Protein AF-A0A7Y2REV6-F1 (afdb_monomer)

Radius of gyration: 14.21 Å; Cα contacts (8 Å, |Δi|>4): 142; chains: 1; bounding box: 34×38×34 Å

Solvent-accessible surface area (backbone atoms only — not comparable to full-atom values): 6726 Å² total; per-residue (Å²): 133,85,73,72,78,65,47,83,84,62,91,62,52,87,79,48,55,74,66,59,50,49,52,54,51,48,54,53,48,54,54,34,50,51,38,17,48,52,43,43,70,76,37,77,89,60,52,74,59,49,21,44,16,47,8,46,22,52,46,35,43,38,50,36,27,66,46,41,36,37,64,35,68,61,90,91,44,52,29,38,34,31,25,43,74,82,82,66,46,78,76,49,74,45,46,70,89,50,62,63,71,60,54,50,50,51,37,52,80,66,51,73,45,60,92,35,49,68,127

Structure (mmCIF, N/CA/C/O backbone):
data_AF-A0A7Y2REV6-F1
#
_entry.id   AF-A0A7Y2REV6-F1
#
loop_
_atom_site.group_PDB
_atom_site.id
_atom_site.type_symbol
_atom_site.label_atom_id
_atom_site.label_alt_id
_atom_site.label_comp_id
_atom_site.label_asym_id
_atom_site.label_entity_id
_atom_site.label_seq_id
_atom_site.pdbx_PDB_ins_code
_atom_site.Cartn_x
_atom_site.Cartn_y
_atom_site.Cartn_z
_atom_site.occupancy
_atom_site.B_iso_or_equiv
_atom_site.auth_seq_id
_atom_site.auth_comp_id
_atom_site.auth_asym_id
_atom_site.auth_atom_id
_atom_site.pdbx_PDB_model_num
ATOM 1 N N . MET A 1 1 ? -2.193 -22.236 -7.075 1.00 44.09 1 MET A N 1
ATOM 2 C CA . MET A 1 1 ? -2.855 -21.603 -5.913 1.00 44.09 1 MET A CA 1
ATOM 3 C C . MET A 1 1 ? -3.605 -20.386 -6.443 1.00 44.09 1 MET A C 1
ATOM 5 O O . MET A 1 1 ? -2.954 -19.509 -6.992 1.00 44.09 1 MET A O 1
ATOM 9 N N . LYS A 1 2 ? -4.946 -20.388 -6.443 1.00 40.72 2 LYS A N 1
ATOM 10 C CA . LYS A 1 2 ? -5.729 -19.239 -6.936 1.00 40.72 2 LYS A CA 1
ATOM 11 C C . LYS A 1 2 ? -5.602 -18.105 -5.920 1.00 40.72 2 LYS A C 1
ATOM 13 O O . LYS A 1 2 ? -5.876 -18.321 -4.743 1.00 40.72 2 LYS A O 1
ATOM 18 N N . LEU A 1 3 ? -5.145 -16.939 -6.365 1.00 52.59 3 LEU A N 1
ATOM 19 C CA . LEU A 1 3 ? -5.151 -15.735 -5.543 1.00 52.59 3 LEU A CA 1
ATOM 20 C C . LEU A 1 3 ? -6.604 -15.390 -5.211 1.00 52.59 3 LEU A C 1
ATOM 22 O O . LEU A 1 3 ? -7.445 -15.452 -6.108 1.00 52.59 3 LEU A O 1
ATOM 26 N N . PRO A 1 4 ? -6.935 -15.006 -3.971 1.00 53.62 4 PRO A N 1
ATOM 27 C CA . PRO A 1 4 ? -8.121 -14.198 -3.793 1.00 53.62 4 PRO A CA 1
ATOM 28 C C . PRO A 1 4 ? -7.873 -12.895 -4.563 1.00 53.62 4 PRO A C 1
ATOM 30 O O . PRO A 1 4 ? -6.996 -12.108 -4.207 1.00 53.62 4 PRO A O 1
ATOM 33 N N . ASP A 1 5 ? -8.636 -12.680 -5.634 1.00 67.56 5 ASP A N 1
ATOM 34 C CA . ASP A 1 5 ? -8.643 -11.415 -6.387 1.00 67.56 5 ASP A CA 1
ATOM 35 C C . ASP A 1 5 ? -9.046 -10.228 -5.485 1.00 67.56 5 ASP A C 1
ATOM 37 O O . ASP A 1 5 ? -8.798 -9.070 -5.805 1.00 67.56 5 ASP A O 1
ATOM 41 N N . LYS A 1 6 ? -9.668 -10.562 -4.345 1.00 80.81 6 LYS A N 1
ATOM 42 C CA . LYS A 1 6 ? -10.136 -9.747 -3.223 1.00 80.81 6 LYS A CA 1
ATOM 43 C C . LYS A 1 6 ? -9.095 -9.395 -2.144 1.00 80.81 6 LYS A C 1
ATOM 45 O O . LYS A 1 6 ? -8.682 -10.322 -1.443 1.00 80.81 6 LYS A O 1
ATOM 50 N N . ILE A 1 7 ? -8.764 -8.131 -1.869 1.00 86.06 7 ILE A N 1
ATOM 51 C CA . ILE A 1 7 ? -8.304 -7.731 -0.517 1.00 86.06 7 ILE A CA 1
ATOM 52 C C . ILE A 1 7 ? -9.485 -7.112 0.233 1.00 86.06 7 ILE A C 1
ATOM 54 O O . ILE A 1 7 ? -10.189 -6.271 -0.313 1.00 86.06 7 ILE A O 1
ATOM 58 N N . VAL A 1 8 ? -9.727 -7.542 1.474 1.00 86.31 8 VAL A N 1
ATOM 59 C CA . VAL A 1 8 ? -10.883 -7.100 2.268 1.00 86.31 8 VAL A CA 1
ATOM 60 C C . VAL A 1 8 ? -10.396 -6.512 3.583 1.00 86.31 8 VAL A C 1
ATOM 62 O O . VAL A 1 8 ? -9.698 -7.175 4.344 1.00 86.31 8 VAL A O 1
ATOM 65 N N . PHE A 1 9 ? -10.769 -5.264 3.845 1.00 86.56 9 PHE A N 1
ATOM 66 C CA . PHE A 1 9 ? -10.618 -4.633 5.151 1.00 86.56 9 PHE A CA 1
ATOM 67 C C . PHE A 1 9 ? -11.923 -4.830 5.922 1.00 86.56 9 PHE A C 1
ATOM 69 O O . PHE A 1 9 ? -12.995 -4.520 5.413 1.00 86.56 9 PHE A O 1
ATOM 76 N N . HIS A 1 10 ? -11.835 -5.422 7.111 1.00 83.75 10 HIS A N 1
ATOM 77 C CA . HIS A 1 10 ? -13.001 -5.791 7.907 1.00 83.75 10 HIS A CA 1
ATOM 78 C C . HIS A 1 10 ? -13.593 -4.575 8.631 1.00 83.75 10 HIS A C 1
ATOM 80 O O . HIS A 1 10 ? -12.885 -3.908 9.377 1.00 83.75 10 HIS A O 1
ATOM 86 N N . GLU A 1 11 ? -14.892 -4.316 8.477 1.00 84.88 11 GLU A N 1
ATOM 87 C CA . GLU A 1 11 ? -15.573 -3.183 9.133 1.00 84.88 11 GLU A CA 1
ATOM 88 C C . GLU A 1 11 ? -15.463 -3.224 10.666 1.00 84.88 11 GLU A C 1
ATOM 90 O O . GLU A 1 11 ? -15.340 -2.190 11.316 1.00 84.88 11 GLU A O 1
ATOM 95 N N . ASP A 1 12 ? -15.429 -4.420 11.255 1.00 87.94 12 ASP A N 1
ATOM 96 C CA . ASP A 1 12 ? -15.306 -4.624 12.698 1.00 87.94 12 ASP A CA 1
ATOM 97 C C . ASP A 1 12 ? -13.856 -4.567 13.204 1.00 87.94 12 ASP A C 1
ATOM 99 O O . ASP A 1 12 ? -13.627 -4.725 14.408 1.00 87.94 12 ASP A O 1
ATOM 103 N N . TYR A 1 13 ? -12.870 -4.322 12.330 1.00 90.56 13 TYR A N 1
ATOM 104 C CA . TYR A 1 13 ? -11.448 -4.418 12.661 1.00 90.56 13 TYR A CA 1
ATOM 105 C C . TYR A 1 13 ? -11.080 -3.624 13.910 1.00 90.56 13 TYR A C 1
ATOM 107 O O . TYR A 1 13 ? -10.317 -4.125 14.732 1.00 90.56 13 TYR A O 1
ATOM 115 N N . GLU A 1 14 ? -11.606 -2.411 14.093 1.00 89.62 14 GLU A N 1
ATOM 116 C CA . GLU A 1 14 ? -11.286 -1.581 15.259 1.00 89.62 14 GLU A CA 1
ATOM 117 C C . GLU A 1 14 ? -11.746 -2.203 16.583 1.00 89.62 14 GLU A C 1
ATOM 119 O O . GLU A 1 14 ? -11.060 -2.046 17.597 1.00 89.62 14 GLU A O 1
ATOM 124 N N . SER A 1 15 ? -12.820 -2.992 16.558 1.00 92.00 15 SER A N 1
ATOM 125 C CA . SER A 1 15 ? -13.357 -3.709 17.720 1.00 92.00 15 SER A CA 1
ATOM 126 C C . SER A 1 15 ? -12.612 -5.012 18.040 1.00 92.00 15 SER A C 1
ATOM 128 O O . SER A 1 15 ? -12.728 -5.541 19.146 1.00 92.00 15 SER A O 1
ATOM 130 N N . LEU A 1 16 ? -11.805 -5.524 17.102 1.00 92.25 16 LEU A N 1
ATOM 131 C CA . LEU A 1 16 ? -11.074 -6.775 17.285 1.00 92.25 16 LEU A CA 1
ATOM 132 C C . LEU A 1 16 ? -9.964 -6.655 18.339 1.00 92.25 16 LEU A C 1
ATOM 134 O O . LEU A 1 16 ? -9.311 -5.616 18.509 1.00 92.25 16 LEU A O 1
ATOM 138 N N . ASP A 1 17 ? -9.686 -7.777 19.001 1.00 94.88 17 ASP A N 1
ATOM 139 C CA . ASP A 1 17 ? -8.546 -7.898 19.900 1.00 94.88 17 ASP A CA 1
ATOM 140 C C . ASP A 1 17 ? -7.200 -7.797 19.154 1.00 94.88 17 ASP A C 1
ATOM 142 O O . ASP A 1 17 ? -7.092 -7.913 17.927 1.00 94.88 17 ASP A O 1
ATOM 146 N N . LYS A 1 18 ? -6.127 -7.579 19.921 1.00 92.69 18 LYS A N 1
ATOM 147 C CA . LYS A 1 18 ? -4.775 -7.385 19.382 1.00 92.69 18 LYS A CA 1
ATOM 148 C C . LYS A 1 18 ? -4.273 -8.588 18.571 1.00 92.69 18 LYS A C 1
ATOM 150 O O . LYS A 1 18 ? -3.537 -8.383 17.606 1.00 92.69 18 LYS A O 1
ATOM 155 N N . SER A 1 19 ? -4.647 -9.811 18.948 1.00 94.44 19 SER A N 1
ATOM 156 C CA . SER A 1 19 ? -4.195 -11.040 18.286 1.00 94.44 19 SER A CA 1
ATOM 157 C C . SER A 1 19 ? -4.816 -11.165 16.896 1.00 94.44 19 SER A C 1
ATOM 159 O O . SER A 1 19 ? -4.102 -11.323 15.903 1.00 94.44 19 SER A O 1
ATOM 161 N N . LYS A 1 20 ? -6.134 -10.963 16.794 1.00 93.31 20 LYS A N 1
ATOM 162 C CA . LYS A 1 20 ? -6.858 -10.969 15.514 1.00 93.31 20 LYS A CA 1
ATOM 163 C C . LYS A 1 20 ? -6.372 -9.866 14.577 1.00 93.31 20 LYS A C 1
ATOM 165 O O . LYS A 1 20 ? -6.082 -10.135 13.412 1.00 93.31 20 LYS A O 1
ATOM 170 N N . LYS A 1 21 ? -6.178 -8.646 15.094 1.00 93.44 21 LYS A N 1
ATOM 171 C CA . LYS A 1 21 ? -5.597 -7.531 14.322 1.00 93.44 21 LYS A CA 1
ATOM 172 C C . LYS A 1 21 ? -4.211 -7.875 13.772 1.00 93.44 21 LYS A C 1
ATOM 174 O O . LYS A 1 21 ? -3.893 -7.525 12.636 1.00 93.44 21 LYS A O 1
ATOM 179 N N . ALA A 1 22 ? -3.380 -8.551 14.567 1.00 92.25 22 ALA A N 1
ATOM 180 C CA . ALA A 1 22 ? -2.051 -8.975 14.142 1.00 92.25 22 ALA A CA 1
ATOM 181 C C . ALA A 1 22 ? -2.111 -10.051 13.046 1.00 92.25 22 ALA A C 1
ATOM 183 O O . ALA A 1 22 ? -1.368 -9.940 12.071 1.00 92.25 22 ALA A O 1
ATOM 184 N N . ALA A 1 23 ? -3.013 -11.030 13.164 1.00 92.19 23 ALA A N 1
ATOM 185 C CA . ALA A 1 23 ? -3.207 -12.075 12.158 1.00 92.19 23 ALA A CA 1
ATOM 186 C C . ALA A 1 23 ? -3.660 -11.499 10.806 1.00 92.19 23 ALA A C 1
ATOM 188 O O . ALA A 1 23 ? -3.056 -11.794 9.776 1.00 92.19 23 ALA A O 1
ATOM 189 N N . ILE A 1 24 ? -4.644 -10.596 10.815 1.00 91.94 24 ILE A N 1
ATOM 190 C CA . ILE A 1 24 ? -5.119 -9.905 9.606 1.00 91.94 24 ILE A CA 1
ATOM 191 C C . ILE A 1 24 ? -3.977 -9.101 8.953 1.00 91.94 24 ILE A C 1
ATOM 193 O O . ILE A 1 24 ? -3.751 -9.168 7.743 1.00 91.94 24 ILE A O 1
ATOM 197 N N . LYS A 1 25 ? -3.202 -8.355 9.753 1.00 92.94 25 LYS A N 1
ATOM 198 C CA . LYS A 1 25 ? -2.048 -7.594 9.246 1.00 92.94 25 LYS A CA 1
ATOM 199 C C . LYS A 1 25 ? -0.940 -8.484 8.689 1.00 92.94 25 LYS A C 1
ATOM 201 O O . LYS A 1 25 ? -0.227 -8.030 7.795 1.00 92.94 25 LYS A O 1
ATOM 206 N N . ALA A 1 26 ? -0.760 -9.693 9.220 1.00 92.44 26 ALA A N 1
ATOM 207 C CA . ALA A 1 26 ? 0.206 -10.657 8.706 1.00 92.44 26 ALA A CA 1
ATOM 208 C C . ALA A 1 26 ? -0.215 -11.166 7.320 1.00 92.44 26 ALA A C 1
ATOM 210 O O . ALA A 1 26 ? 0.564 -11.037 6.381 1.00 92.44 26 ALA A O 1
ATOM 211 N N . ASP A 1 27 ? -1.470 -11.591 7.157 1.00 92.12 27 ASP A N 1
ATOM 212 C CA . ASP A 1 27 ? -2.006 -12.005 5.850 1.00 92.12 27 ASP A CA 1
ATOM 213 C C . ASP A 1 27 ? -1.897 -10.881 4.801 1.00 92.12 27 ASP A C 1
ATOM 215 O O . ASP A 1 27 ? -1.407 -11.083 3.688 1.00 92.12 27 ASP A O 1
ATOM 219 N N . HIS A 1 28 ? -2.266 -9.649 5.166 1.00 94.19 28 HIS A N 1
ATOM 220 C CA . HIS A 1 28 ? -2.145 -8.509 4.252 1.00 94.19 28 HIS A CA 1
ATOM 221 C C . HIS A 1 28 ? -0.682 -8.183 3.912 1.00 94.19 28 HIS A C 1
ATOM 223 O O . HIS A 1 28 ? -0.387 -7.781 2.784 1.00 94.19 28 HIS A O 1
ATOM 229 N N . ARG A 1 29 ? 0.247 -8.374 4.857 1.00 94.19 29 ARG A N 1
ATOM 230 C CA . ARG A 1 29 ? 1.684 -8.210 4.607 1.00 94.19 29 ARG A CA 1
ATOM 231 C C . ARG A 1 29 ? 2.187 -9.239 3.598 1.00 94.19 29 ARG A C 1
ATOM 233 O O . ARG A 1 29 ? 2.932 -8.858 2.697 1.00 94.19 29 ARG A O 1
ATOM 240 N N . ASP A 1 30 ? 1.769 -10.493 3.719 1.00 94.25 30 ASP A N 1
ATOM 241 C CA . ASP A 1 30 ? 2.172 -11.560 2.800 1.00 94.25 30 AS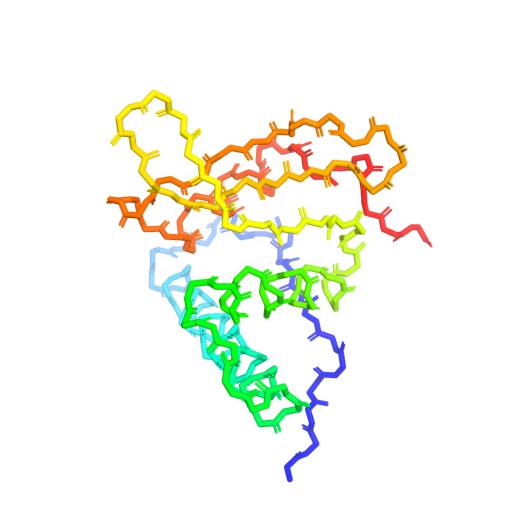P A CA 1
ATOM 242 C C . ASP A 1 30 ? 1.615 -11.316 1.393 1.00 94.25 30 ASP A C 1
ATOM 244 O O . ASP A 1 30 ? 2.344 -11.429 0.404 1.00 94.25 30 ASP A O 1
ATOM 248 N N . LYS A 1 31 ? 0.361 -10.857 1.295 1.00 93.69 31 LYS A N 1
ATOM 249 C CA . LYS A 1 31 ? -0.242 -10.417 0.026 1.00 93.69 31 LYS A CA 1
ATOM 250 C C . LYS A 1 31 ? 0.531 -9.259 -0.604 1.00 93.69 31 LYS A C 1
ATOM 252 O O . LYS A 1 31 ? 0.808 -9.295 -1.802 1.00 93.69 31 LYS A O 1
ATOM 257 N N . LEU A 1 32 ? 0.917 -8.248 0.176 1.00 94.94 32 LEU A N 1
ATOM 258 C CA . LEU A 1 32 ? 1.732 -7.135 -0.319 1.00 94.94 32 LEU A CA 1
ATOM 259 C C . LEU A 1 32 ? 3.117 -7.602 -0.795 1.00 94.94 32 LEU A C 1
ATOM 261 O O . LEU A 1 32 ? 3.587 -7.167 -1.850 1.00 94.94 32 LEU A O 1
ATOM 265 N N . LEU A 1 33 ? 3.772 -8.484 -0.037 1.00 94.88 33 LEU A N 1
ATOM 266 C CA . LEU A 1 33 ? 5.067 -9.052 -0.414 1.00 94.88 33 LEU A CA 1
ATOM 267 C C . LEU A 1 33 ? 4.963 -9.815 -1.736 1.00 94.88 33 LEU A C 1
ATOM 269 O O . LEU A 1 33 ? 5.794 -9.625 -2.621 1.00 94.88 33 LEU A O 1
ATOM 273 N N . TYR A 1 34 ? 3.918 -10.625 -1.893 1.00 94.44 34 TYR A N 1
ATOM 274 C CA . TYR A 1 34 ? 3.653 -11.341 -3.133 1.00 94.44 34 TYR A CA 1
ATOM 275 C C . TYR A 1 34 ? 3.471 -10.386 -4.324 1.00 94.44 34 TYR A C 1
ATOM 277 O O . TYR A 1 34 ? 4.112 -10.571 -5.355 1.00 94.44 34 TYR A O 1
ATOM 285 N N . ARG A 1 35 ? 2.681 -9.311 -4.173 1.00 93.81 35 ARG A N 1
ATOM 286 C CA . ARG A 1 35 ? 2.525 -8.289 -5.231 1.00 93.81 35 ARG A CA 1
ATOM 287 C C . ARG A 1 35 ? 3.832 -7.579 -5.562 1.00 93.81 35 ARG A C 1
ATOM 289 O O . ARG A 1 35 ? 4.107 -7.321 -6.726 1.00 93.81 35 ARG A O 1
ATOM 296 N N . THR A 1 36 ? 4.652 -7.302 -4.554 1.00 95.25 36 THR A N 1
ATOM 297 C CA . THR A 1 36 ? 5.978 -6.705 -4.759 1.00 95.25 36 THR A CA 1
ATOM 298 C C . THR A 1 36 ? 6.864 -7.619 -5.606 1.00 95.25 36 THR A C 1
ATOM 300 O O . THR A 1 36 ? 7.470 -7.143 -6.558 1.00 95.25 36 THR A O 1
ATOM 303 N N . ARG A 1 37 ? 6.872 -8.930 -5.328 1.00 94.94 37 ARG A N 1
ATOM 304 C CA . ARG A 1 37 ? 7.643 -9.912 -6.107 1.00 94.94 37 ARG A CA 1
ATOM 305 C C . ARG A 1 37 ? 7.174 -10.026 -7.553 1.00 94.94 37 ARG A C 1
ATOM 307 O O . ARG A 1 37 ? 8.008 -10.029 -8.445 1.00 94.94 37 ARG A O 1
ATOM 314 N N . LEU A 1 38 ? 5.860 -10.045 -7.792 1.00 94.69 38 LEU A N 1
ATOM 315 C CA . LEU A 1 38 ? 5.333 -10.040 -9.162 1.00 94.69 38 LEU A CA 1
ATOM 316 C C . LEU A 1 38 ? 5.828 -8.825 -9.953 1.00 94.69 38 LEU A C 1
ATOM 318 O O . LEU A 1 38 ? 6.238 -8.964 -11.098 1.00 94.69 38 LEU A O 1
ATOM 322 N N . VAL A 1 39 ? 5.868 -7.644 -9.330 1.00 95.12 39 VAL A N 1
ATOM 323 C CA . VAL A 1 39 ? 6.416 -6.443 -9.977 1.00 95.12 39 VAL A CA 1
ATOM 324 C C . VAL A 1 39 ? 7.910 -6.586 -10.289 1.00 95.12 39 VAL A C 1
ATOM 326 O O . VAL A 1 39 ? 8.358 -6.120 -11.337 1.00 95.12 39 VAL A O 1
ATOM 329 N N . GLU A 1 40 ? 8.689 -7.183 -9.385 1.00 94.75 40 GLU A N 1
ATOM 330 C CA . GLU A 1 40 ? 10.122 -7.434 -9.600 1.00 94.75 40 GLU A CA 1
ATOM 331 C C . GLU A 1 40 ? 10.356 -8.404 -10.767 1.00 94.75 40 GLU A C 1
ATOM 333 O O . GLU A 1 40 ? 11.264 -8.181 -11.568 1.00 94.75 40 GLU A O 1
ATOM 338 N N . GLU A 1 41 ? 9.516 -9.433 -10.894 1.00 93.88 41 GLU A N 1
ATOM 339 C CA . GLU A 1 41 ? 9.549 -10.400 -11.998 1.00 93.88 41 GLU A CA 1
ATOM 340 C C . GLU A 1 41 ? 9.120 -9.770 -13.336 1.00 93.88 41 GLU A C 1
ATOM 342 O O . GLU A 1 41 ? 9.763 -9.996 -14.361 1.00 93.88 41 GLU A O 1
ATOM 347 N N . GLU A 1 42 ? 8.069 -8.945 -13.333 1.00 94.25 42 GLU A N 1
ATOM 348 C CA . GLU A 1 42 ? 7.550 -8.256 -14.525 1.00 94.25 42 GLU A CA 1
ATOM 349 C C . GLU A 1 42 ? 8.478 -7.140 -15.025 1.00 94.25 42 GLU A C 1
ATOM 351 O O . GLU A 1 42 ? 8.496 -6.829 -16.217 1.00 94.25 42 GLU A O 1
ATOM 356 N N . THR A 1 43 ? 9.228 -6.493 -14.126 1.00 92.19 43 THR A N 1
ATOM 357 C CA . THR A 1 43 ? 10.150 -5.399 -14.465 1.00 92.19 43 THR A CA 1
ATOM 358 C C . THR A 1 43 ? 11.563 -5.706 -13.968 1.00 92.19 43 THR A C 1
ATOM 360 O O . THR A 1 43 ? 11.992 -5.152 -12.948 1.00 92.19 43 TH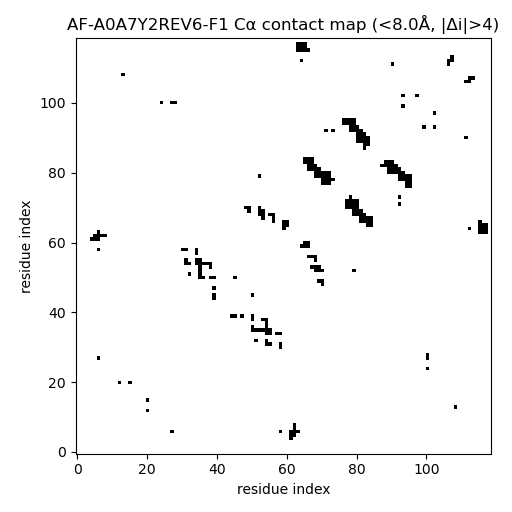R A O 1
ATOM 363 N N . PRO A 1 44 ? 12.333 -6.527 -14.704 1.00 81.88 44 PRO A N 1
ATOM 364 C CA . PRO A 1 44 ? 13.732 -6.763 -14.384 1.00 81.88 44 PRO A CA 1
ATOM 365 C C . PRO A 1 44 ? 14.485 -5.428 -14.250 1.00 81.88 44 PRO A C 1
ATOM 367 O O . PRO A 1 44 ? 14.291 -4.515 -15.051 1.00 81.88 44 PRO A O 1
ATOM 370 N N . SER A 1 45 ? 15.316 -5.302 -13.211 1.00 90.06 45 SER A N 1
ATOM 371 C CA . SER A 1 45 ? 16.091 -4.092 -12.859 1.00 90.06 45 SER A CA 1
ATOM 372 C C . SER A 1 45 ? 15.339 -2.950 -12.157 1.00 90.06 45 SER A C 1
ATOM 374 O O . SER A 1 45 ? 15.939 -1.902 -11.895 1.00 90.06 45 SER A O 1
ATOM 376 N N . ILE A 1 46 ? 14.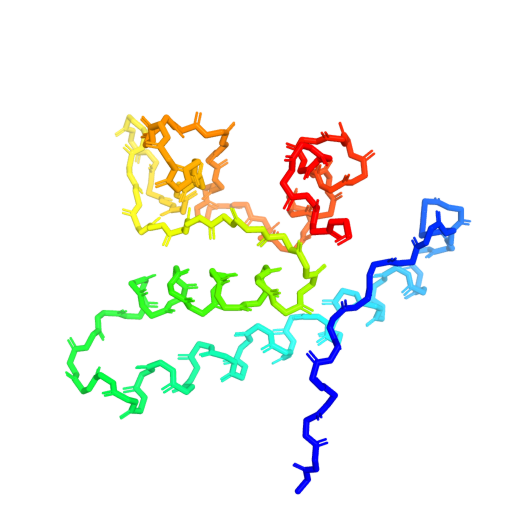066 -3.119 -11.784 1.00 93.62 46 ILE A N 1
ATOM 377 C CA . ILE A 1 46 ? 13.410 -2.164 -10.881 1.00 93.62 46 ILE A CA 1
ATOM 378 C C . ILE A 1 46 ? 14.092 -2.165 -9.499 1.00 93.62 46 ILE A C 1
ATOM 380 O O . ILE A 1 46 ? 14.489 -3.208 -8.984 1.00 93.62 46 ILE A O 1
ATOM 384 N N . SER A 1 47 ? 14.238 -0.994 -8.867 1.00 93.19 47 SER A N 1
ATOM 385 C CA . SER A 1 47 ? 14.767 -0.943 -7.499 1.00 93.19 47 SER A CA 1
ATOM 386 C C . SER A 1 47 ? 13.762 -1.561 -6.513 1.00 93.19 47 SER A C 1
ATOM 388 O O . SER A 1 47 ? 12.555 -1.364 -6.689 1.00 93.19 47 SER A O 1
ATOM 390 N N . PRO A 1 48 ? 14.209 -2.209 -5.418 1.00 91.56 48 PRO A N 1
ATOM 391 C CA . PRO A 1 48 ? 13.298 -2.806 -4.433 1.00 91.56 48 PRO A CA 1
ATOM 392 C C . PRO A 1 48 ? 12.278 -1.812 -3.855 1.00 91.56 48 PRO A C 1
ATOM 394 O O . PRO A 1 48 ? 11.139 -2.160 -3.554 1.00 91.56 48 PRO A O 1
ATOM 397 N N . ARG A 1 49 ? 12.656 -0.532 -3.727 1.00 91.56 49 ARG A N 1
ATOM 398 C CA . ARG A 1 49 ? 11.751 0.521 -3.235 1.00 91.56 49 ARG A CA 1
ATOM 399 C C . ARG A 1 49 ? 10.677 0.886 -4.257 1.00 91.56 49 ARG A C 1
ATOM 401 O O . ARG A 1 49 ? 9.510 0.989 -3.885 1.00 91.56 49 ARG A O 1
ATOM 408 N N . LYS A 1 50 ? 11.037 1.003 -5.539 1.00 94.81 50 LYS A N 1
ATOM 409 C CA . LYS A 1 50 ? 10.066 1.217 -6.624 1.00 94.81 50 LYS A CA 1
ATOM 410 C C . LYS A 1 50 ? 9.157 0.004 -6.811 1.00 94.81 50 LYS A C 1
ATOM 412 O O . LYS A 1 50 ? 7.958 0.187 -7.014 1.00 94.81 50 LYS A O 1
ATOM 417 N N . ALA A 1 51 ? 9.694 -1.210 -6.685 1.00 95.62 51 ALA A N 1
ATOM 418 C CA . ALA A 1 51 ? 8.899 -2.433 -6.697 1.00 95.62 51 ALA A CA 1
ATOM 419 C C . ALA A 1 51 ? 7.870 -2.437 -5.569 1.00 95.62 51 ALA A C 1
ATOM 421 O O . ALA A 1 51 ? 6.685 -2.638 -5.818 1.00 95.62 51 ALA A O 1
ATOM 422 N N . LYS A 1 52 ? 8.298 -2.122 -4.343 1.00 95.06 52 LYS A N 1
ATOM 423 C CA . LYS A 1 52 ? 7.413 -2.027 -3.178 1.00 95.06 52 LYS A CA 1
ATOM 424 C C . LYS A 1 52 ? 6.320 -0.972 -3.359 1.00 95.06 52 LYS A C 1
ATOM 426 O O . LYS A 1 52 ? 5.174 -1.225 -3.003 1.00 95.06 52 LYS A O 1
ATOM 431 N N . ALA A 1 53 ? 6.647 0.187 -3.929 1.00 96.00 53 ALA A N 1
ATOM 432 C CA . ALA A 1 53 ? 5.671 1.237 -4.219 1.00 96.00 53 ALA A CA 1
ATOM 433 C C . ALA A 1 53 ? 4.611 0.775 -5.241 1.00 96.00 53 ALA A C 1
ATOM 435 O O . ALA A 1 53 ? 3.406 0.873 -5.001 1.00 96.00 53 ALA A O 1
ATOM 436 N N . LYS A 1 54 ? 5.043 0.171 -6.353 1.00 96.00 54 LYS A N 1
ATOM 437 C CA . LYS A 1 54 ? 4.129 -0.405 -7.351 1.00 96.00 54 LYS A CA 1
ATOM 438 C C . LYS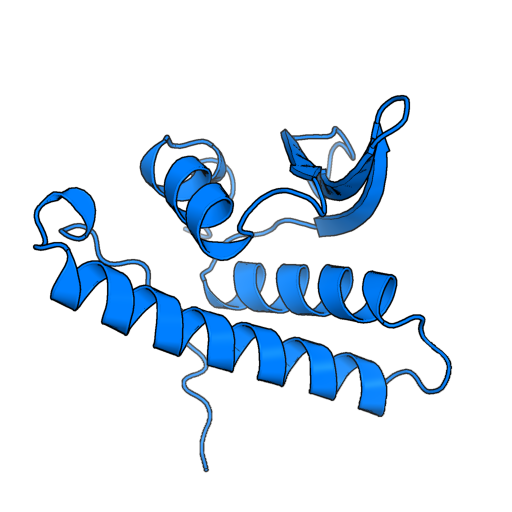 A 1 54 ? 3.303 -1.566 -6.785 1.00 96.00 54 LYS A C 1
ATOM 440 O O . LYS A 1 54 ? 2.094 -1.609 -6.997 1.00 96.00 54 LYS A O 1
ATOM 445 N N . GLY A 1 55 ? 3.926 -2.463 -6.023 1.00 95.50 55 GLY A N 1
ATOM 446 C CA . GLY A 1 55 ? 3.257 -3.572 -5.343 1.00 95.50 55 GLY A CA 1
ATOM 447 C C . GLY A 1 55 ? 2.196 -3.082 -4.357 1.00 95.50 55 GLY A C 1
ATOM 448 O O . GLY A 1 55 ? 1.106 -3.648 -4.297 1.00 95.50 55 GLY A O 1
ATOM 449 N N . LEU A 1 56 ? 2.464 -1.978 -3.651 1.00 95.31 56 LEU A N 1
ATOM 450 C CA . LEU A 1 56 ? 1.486 -1.323 -2.782 1.00 95.31 56 LEU A CA 1
ATOM 451 C C . LEU A 1 56 ? 0.317 -0.722 -3.570 1.00 95.31 56 LEU A C 1
ATOM 453 O O . LEU A 1 56 ? -0.829 -0.897 -3.168 1.00 95.31 56 LEU A O 1
ATOM 457 N N . SER A 1 57 ? 0.588 -0.089 -4.713 1.00 95.56 57 SER A N 1
ATOM 458 C CA . SER A 1 57 ? -0.466 0.426 -5.604 1.00 95.56 57 SER A CA 1
ATOM 459 C C . SER A 1 57 ? -1.386 -0.704 -6.087 1.00 95.56 57 SER A C 1
ATOM 461 O O . SER A 1 57 ? -2.608 -0.580 -6.061 1.00 95.56 57 SER A O 1
ATOM 463 N N . GLN A 1 58 ? -0.813 -1.851 -6.475 1.00 94.69 58 GLN A N 1
ATOM 464 C CA . GLN A 1 58 ? -1.587 -3.036 -6.862 1.00 94.69 58 GLN A CA 1
ATOM 465 C C . GLN A 1 58 ? -2.387 -3.616 -5.686 1.00 94.69 58 GLN A C 1
ATOM 467 O O . GLN A 1 58 ? -3.550 -3.977 -5.854 1.00 94.69 58 GLN A O 1
ATOM 472 N N . PHE A 1 59 ? -1.785 -3.691 -4.496 1.00 94.38 59 PHE A N 1
ATOM 473 C CA . PHE A 1 59 ? -2.450 -4.136 -3.270 1.00 94.38 59 PHE A CA 1
ATOM 474 C C . PHE A 1 59 ? -3.677 -3.266 -2.946 1.00 94.38 59 PHE A C 1
ATOM 476 O O . PHE A 1 59 ? -4.762 -3.796 -2.716 1.00 94.38 59 PHE A O 1
ATOM 483 N N . LEU A 1 60 ? -3.521 -1.940 -2.991 1.00 93.00 60 LEU A N 1
ATOM 484 C CA . LEU A 1 60 ? -4.596 -0.962 -2.799 1.00 93.00 60 LEU A CA 1
ATOM 485 C C . LEU A 1 60 ? -5.715 -1.147 -3.823 1.00 93.00 60 LEU A C 1
ATOM 487 O O . LEU A 1 60 ? -6.882 -1.264 -3.454 1.00 93.00 60 LEU A O 1
ATOM 491 N N . LYS A 1 61 ? -5.352 -1.271 -5.101 1.00 93.00 61 LYS A N 1
ATOM 492 C CA . LYS A 1 61 ? -6.311 -1.469 -6.189 1.00 93.00 61 LYS A CA 1
ATOM 493 C C . LYS A 1 61 ? -7.167 -2.723 -5.991 1.00 93.00 61 LYS A C 1
ATOM 495 O O . LYS A 1 61 ? -8.370 -2.687 -6.220 1.00 93.00 61 LYS A O 1
ATOM 500 N N . LEU A 1 62 ? -6.571 -3.819 -5.524 1.00 92.06 62 LEU A N 1
ATOM 501 C CA . LEU A 1 62 ? -7.284 -5.070 -5.219 1.00 92.06 62 LEU A CA 1
ATOM 502 C C . LEU A 1 62 ? -8.146 -4.987 -3.952 1.00 92.06 62 LEU A C 1
ATOM 504 O O . LEU A 1 62 ? -9.046 -5.803 -3.762 1.00 92.06 62 LEU A O 1
ATOM 508 N N . ALA A 1 63 ? -7.888 -4.000 -3.096 1.00 90.88 63 ALA A N 1
ATOM 509 C CA . ALA A 1 63 ? -8.772 -3.621 -2.000 1.00 90.88 63 ALA A CA 1
ATOM 510 C C . ALA A 1 63 ? -9.897 -2.666 -2.441 1.00 90.88 63 ALA A C 1
ATOM 512 O O . ALA A 1 63 ? -10.679 -2.222 -1.607 1.00 90.88 63 ALA A O 1
ATOM 513 N N . GLY A 1 64 ? -9.975 -2.334 -3.734 1.00 91.62 64 GLY A N 1
ATOM 514 C CA . GLY A 1 64 ? -10.917 -1.355 -4.271 1.00 91.62 64 GLY A CA 1
ATOM 515 C C . GLY A 1 64 ? -10.481 0.097 -4.075 1.00 91.62 64 GLY A C 1
ATOM 516 O O . GLY A 1 64 ? -11.281 0.986 -4.332 1.00 91.62 64 GLY A O 1
ATOM 517 N N . ILE A 1 65 ? -9.243 0.359 -3.649 1.00 93.38 65 ILE A N 1
ATOM 518 C CA . ILE A 1 65 ? -8.735 1.709 -3.383 1.00 93.38 65 ILE A CA 1
ATOM 519 C C . ILE A 1 65 ? -7.878 2.174 -4.566 1.00 93.38 65 ILE A C 1
ATOM 521 O O . ILE A 1 65 ? -6.785 1.654 -4.811 1.00 93.38 65 ILE A O 1
ATOM 525 N N . GLY A 1 66 ? -8.371 3.155 -5.319 1.00 92.19 66 GLY A N 1
ATOM 526 C CA . GLY A 1 66 ? -7.729 3.655 -6.538 1.00 92.19 66 GLY A CA 1
ATOM 527 C C . GLY A 1 66 ? -6.652 4.711 -6.281 1.00 92.19 66 GLY A C 1
ATOM 528 O O . GLY A 1 66 ? -6.876 5.877 -6.579 1.00 92.19 66 GLY A O 1
ATOM 529 N N . LEU A 1 67 ? -5.488 4.318 -5.752 1.00 94.56 67 LEU A N 1
ATOM 530 C CA . LEU A 1 67 ? -4.381 5.233 -5.428 1.00 94.56 67 LEU A CA 1
ATOM 531 C C . LEU A 1 67 ? -3.058 4.829 -6.081 1.00 94.56 67 LEU A C 1
ATOM 533 O O . LEU A 1 67 ? -2.821 3.651 -6.363 1.00 94.56 67 LEU A O 1
ATOM 537 N N . ILE A 1 68 ? -2.177 5.812 -6.287 1.00 95.62 68 ILE A N 1
ATOM 538 C CA . ILE A 1 68 ? -0.821 5.592 -6.804 1.00 95.62 68 ILE A CA 1
ATOM 539 C C . ILE A 1 68 ? 0.175 5.725 -5.659 1.00 95.62 68 ILE A C 1
ATOM 541 O O . ILE A 1 68 ? 0.14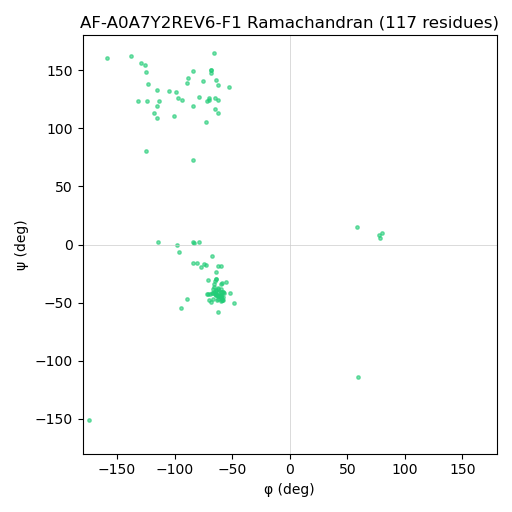9 6.695 -4.908 1.00 95.62 68 ILE A O 1
ATOM 545 N N . CYS A 1 69 ? 1.095 4.774 -5.542 1.00 96.69 69 CYS A N 1
ATOM 546 C CA . CYS A 1 69 ? 2.208 4.852 -4.606 1.00 96.69 69 CYS A CA 1
ATOM 547 C C . CYS A 1 69 ? 3.537 4.913 -5.356 1.00 96.69 69 CYS A C 1
ATOM 549 O O . CYS A 1 69 ? 3.803 4.097 -6.243 1.00 96.69 69 CYS A O 1
ATOM 551 N N . ILE A 1 70 ? 4.402 5.839 -4.946 1.00 95.88 70 ILE A N 1
ATOM 552 C CA . ILE A 1 70 ? 5.755 6.000 -5.489 1.00 95.88 70 ILE A CA 1
ATOM 553 C C . ILE A 1 70 ? 6.790 6.046 -4.365 1.00 95.88 70 ILE A C 1
ATOM 555 O O . ILE A 1 70 ? 6.488 6.389 -3.223 1.00 95.88 70 ILE A O 1
ATOM 559 N N . GLU A 1 71 ? 8.033 5.701 -4.696 1.00 95.50 71 GLU A N 1
ATOM 560 C CA . GLU A 1 71 ? 9.176 6.050 -3.851 1.00 95.50 71 GLU A CA 1
ATOM 561 C C . GLU A 1 71 ? 9.262 7.580 -3.778 1.00 95.50 71 GLU A C 1
ATOM 563 O O . GLU A 1 71 ? 9.317 8.237 -4.817 1.00 95.50 71 GLU A O 1
ATOM 568 N N . SER A 1 72 ? 9.244 8.134 -2.566 1.00 95.00 72 SER A N 1
ATOM 569 C CA . SER A 1 72 ? 9.238 9.582 -2.340 1.00 95.00 72 SER A CA 1
ATOM 570 C C . SER A 1 72 ? 10.173 9.972 -1.194 1.00 95.00 72 SER A C 1
ATOM 572 O O . SER A 1 72 ? 10.579 9.132 -0.378 1.00 95.00 72 SER A O 1
ATOM 574 N N . GLN A 1 73 ? 10.518 11.255 -1.143 1.00 94.38 73 GLN A N 1
ATOM 575 C CA . GLN A 1 73 ? 11.335 11.861 -0.104 1.00 94.38 73 GLN A CA 1
ATOM 576 C C . GLN A 1 73 ? 10.670 13.146 0.392 1.00 94.38 73 GLN A C 1
ATOM 578 O O . GLN A 1 73 ? 10.459 14.073 -0.386 1.00 94.38 73 GLN A O 1
ATOM 583 N N . VAL A 1 74 ? 10.409 13.224 1.698 1.00 91.12 74 VAL A N 1
ATOM 584 C CA . VAL A 1 74 ? 9.882 14.427 2.357 1.00 91.12 74 VAL A CA 1
ATOM 585 C C . VAL A 1 74 ? 10.940 14.942 3.329 1.00 91.12 74 VAL A C 1
ATOM 587 O O . VAL A 1 74 ? 11.261 14.313 4.340 1.00 91.12 74 VAL A O 1
ATOM 590 N N . GLY A 1 75 ? 11.552 16.079 2.990 1.00 91.62 75 GLY A N 1
ATOM 591 C CA . GLY A 1 75 ? 12.700 16.611 3.723 1.00 91.62 75 GLY A CA 1
ATOM 592 C C . GLY A 1 75 ? 13.879 15.629 3.727 1.00 91.62 75 GLY A C 1
ATOM 593 O O . GLY A 1 75 ? 14.476 15.348 2.687 1.00 91.62 75 GLY A O 1
ATOM 594 N N . LYS A 1 76 ? 14.234 15.107 4.907 1.00 92.56 76 LYS A N 1
ATOM 595 C CA . LYS A 1 76 ? 15.323 14.123 5.080 1.00 92.56 76 LYS A CA 1
ATOM 596 C C . LYS A 1 76 ? 14.839 12.670 5.122 1.00 92.56 76 LYS A C 1
ATOM 598 O O . LYS A 1 76 ? 15.672 11.767 5.170 1.00 92.56 76 LYS A O 1
ATOM 603 N N . ASP A 1 77 ? 13.529 12.435 5.131 1.00 93.31 77 ASP A N 1
ATOM 604 C CA . ASP A 1 77 ? 12.974 11.093 5.266 1.00 93.31 77 ASP A CA 1
ATOM 605 C C . ASP A 1 77 ? 12.617 10.499 3.902 1.00 93.31 77 ASP A C 1
ATOM 607 O O . ASP A 1 77 ? 11.861 11.073 3.122 1.00 93.31 77 ASP A O 1
ATOM 611 N N . MET A 1 78 ? 13.157 9.309 3.636 1.00 94.38 78 MET A N 1
ATOM 612 C CA . MET A 1 78 ? 12.798 8.478 2.487 1.00 94.38 78 MET A CA 1
ATOM 613 C C . MET A 1 78 ? 11.616 7.578 2.841 1.00 94.38 78 MET A C 1
ATOM 615 O O . MET A 1 78 ? 11.565 7.023 3.946 1.00 94.38 78 MET A O 1
ATOM 619 N N . GLY A 1 79 ? 10.717 7.352 1.891 1.00 95.12 79 GLY A N 1
ATOM 620 C CA . GLY A 1 79 ? 9.537 6.534 2.129 1.00 95.12 79 GLY A CA 1
ATOM 621 C C . GLY A 1 79 ? 8.699 6.288 0.883 1.00 95.12 79 GLY A C 1
ATOM 622 O O . GLY A 1 79 ? 9.206 6.237 -0.240 1.00 95.12 79 GLY A O 1
ATOM 623 N N . LEU A 1 80 ? 7.406 6.100 1.116 1.00 96.44 80 LEU A N 1
ATOM 624 C CA . LEU A 1 80 ? 6.390 5.918 0.091 1.00 96.44 80 LEU A CA 1
ATOM 625 C C . LEU A 1 80 ? 5.428 7.098 0.155 1.00 96.44 80 LEU A C 1
ATOM 627 O O . LEU A 1 80 ? 4.786 7.305 1.185 1.00 96.44 80 LEU A O 1
ATOM 631 N N . GLY A 1 81 ? 5.332 7.852 -0.933 1.00 96.88 81 GLY A N 1
ATOM 632 C CA . GLY A 1 81 ? 4.270 8.838 -1.096 1.00 96.88 81 GLY A CA 1
ATOM 633 C C . GLY A 1 81 ? 3.063 8.180 -1.758 1.00 96.88 81 GLY A C 1
ATOM 634 O O . GLY A 1 81 ? 3.223 7.357 -2.668 1.00 96.88 81 GLY A O 1
ATOM 635 N N . ILE A 1 82 ? 1.870 8.513 -1.277 1.00 96.69 82 ILE A N 1
ATOM 636 C CA . ILE A 1 82 ? 0.585 8.033 -1.785 1.00 96.69 82 ILE A CA 1
ATOM 637 C C . ILE A 1 82 ? -0.141 9.230 -2.390 1.00 96.69 82 ILE A C 1
ATOM 639 O O . ILE A 1 82 ? -0.354 10.229 -1.705 1.00 96.69 82 ILE A O 1
ATOM 643 N N . TYR A 1 83 ? -0.509 9.121 -3.661 1.00 96.69 83 TYR A N 1
ATOM 644 C CA . TYR A 1 83 ? -1.007 10.218 -4.480 1.00 96.69 83 TYR A CA 1
ATOM 645 C C . TYR A 1 83 ? -2.365 9.880 -5.083 1.00 96.69 83 TYR A C 1
ATOM 647 O O . TYR A 1 83 ? -2.648 8.724 -5.426 1.00 96.69 83 TYR A O 1
ATOM 655 N N . ASP A 1 84 ? -3.170 10.922 -5.255 1.00 94.88 84 ASP A N 1
ATOM 656 C CA . ASP A 1 84 ? -4.375 10.881 -6.075 1.00 94.88 84 ASP A CA 1
ATOM 657 C C . ASP A 1 84 ? -3.972 10.648 -7.546 1.00 94.88 84 ASP A C 1
ATOM 659 O O . ASP A 1 84 ? -3.147 11.400 -8.077 1.00 94.88 84 ASP A O 1
ATOM 663 N N . PRO A 1 85 ? -4.526 9.628 -8.229 1.00 91.81 85 PRO A N 1
ATOM 664 C CA . PRO A 1 85 ? -4.188 9.336 -9.621 1.00 91.81 85 PRO A CA 1
ATOM 665 C C . PRO A 1 85 ? -4.575 10.440 -10.614 1.00 91.81 85 PRO A C 1
ATOM 667 O O . PRO A 1 85 ? -4.007 10.492 -11.703 1.00 91.81 85 PRO A O 1
ATOM 670 N N . THR A 1 86 ? -5.547 11.285 -10.269 1.00 92.00 86 THR A N 1
ATOM 671 C CA . THR A 1 86 ? -6.104 12.330 -11.137 1.00 92.00 86 THR A CA 1
ATOM 672 C C . THR A 1 86 ? -5.417 13.664 -10.895 1.00 92.00 86 THR A C 1
ATOM 674 O O . THR A 1 86 ? -4.915 14.279 -11.832 1.00 92.00 86 THR A O 1
ATOM 677 N N . SER A 1 87 ? -5.398 14.125 -9.642 1.00 94.62 87 SER A N 1
ATOM 678 C CA . SER A 1 87 ? -4.837 15.439 -9.306 1.00 94.62 87 SER A CA 1
ATOM 679 C C . SER A 1 87 ? -3.320 15.421 -9.113 1.00 94.62 87 SER A C 1
ATOM 681 O O . SER A 1 87 ? -2.699 16.480 -9.128 1.00 94.62 87 SER A O 1
ATOM 683 N N . LEU A 1 88 ? -2.722 14.234 -8.938 1.00 92.69 88 LEU A N 1
ATOM 684 C CA . LEU A 1 88 ? -1.307 14.037 -8.600 1.00 92.69 88 LEU A CA 1
ATOM 685 C C . LEU A 1 88 ? -0.881 14.718 -7.289 1.00 92.69 88 LEU A C 1
ATOM 687 O O . LEU A 1 88 ? 0.312 14.846 -7.015 1.00 92.69 88 LEU A O 1
ATOM 691 N N . ASN A 1 89 ? -1.843 15.122 -6.457 1.00 94.94 89 ASN A N 1
ATOM 692 C CA . ASN A 1 89 ? -1.571 15.654 -5.131 1.00 94.94 89 ASN A CA 1
ATOM 693 C C . ASN A 1 89 ? -1.198 14.523 -4.170 1.00 94.94 89 ASN A C 1
ATOM 695 O O . ASN A 1 89 ? -1.793 13.441 -4.195 1.00 94.94 89 ASN A O 1
ATOM 699 N N . GLU A 1 90 ? -0.218 14.785 -3.304 1.00 94.62 90 GLU A N 1
ATOM 700 C CA . GLU A 1 90 ? 0.139 13.863 -2.228 1.00 94.62 90 GLU A CA 1
ATOM 701 C C . GLU A 1 90 ? -0.978 13.837 -1.181 1.00 94.62 90 GLU A C 1
ATOM 703 O O . GLU A 1 90 ? -1.362 14.870 -0.634 1.00 94.62 90 GLU A O 1
ATOM 708 N N . ILE A 1 91 ? -1.494 12.644 -0.899 1.00 95.38 91 ILE A N 1
ATOM 709 C CA . ILE A 1 91 ? -2.526 12.407 0.114 1.00 95.38 91 ILE A CA 1
ATOM 710 C C . ILE A 1 91 ? -1.863 12.133 1.459 1.00 95.38 91 ILE A C 1
ATOM 712 O O . ILE A 1 91 ? -2.271 12.657 2.493 1.00 95.38 91 ILE A O 1
ATOM 716 N N . CYS A 1 92 ? -0.851 11.265 1.455 1.00 95.12 92 CYS A N 1
ATOM 717 C CA . CYS A 1 92 ? -0.093 10.933 2.650 1.00 95.12 92 CYS A CA 1
ATOM 718 C C . CYS A 1 92 ? 1.278 10.347 2.307 1.00 95.12 92 CYS A C 1
ATOM 720 O O . CYS A 1 92 ? 1.516 9.831 1.214 1.00 95.12 92 CYS A O 1
ATOM 722 N N . PHE A 1 93 ? 2.167 10.392 3.294 1.00 95.38 93 PHE A N 1
ATOM 723 C CA . PHE A 1 93 ? 3.517 9.853 3.219 1.00 95.38 93 PHE A CA 1
ATOM 724 C C . PHE A 1 93 ? 3.743 8.824 4.330 1.00 95.38 93 PHE A C 1
ATOM 726 O O . PHE A 1 93 ? 3.338 9.020 5.479 1.00 95.38 93 PHE A O 1
ATOM 733 N N . ILE A 1 94 ? 4.407 7.720 3.989 1.00 95.44 94 ILE A N 1
ATOM 734 C CA . ILE A 1 94 ? 4.811 6.673 4.931 1.00 95.44 94 ILE A CA 1
ATOM 735 C C . ILE A 1 94 ? 6.331 6.582 4.925 1.00 95.44 94 ILE A C 1
ATOM 737 O O . ILE A 1 94 ? 6.927 6.146 3.937 1.00 95.44 94 ILE A O 1
ATOM 741 N N . SER A 1 95 ? 6.960 6.952 6.041 1.00 94.88 95 SER A N 1
ATOM 742 C CA . SER A 1 95 ? 8.414 6.884 6.181 1.00 94.88 95 SER A CA 1
ATOM 743 C C . SER A 1 95 ? 8.896 5.434 6.206 1.00 94.88 95 SER A C 1
ATOM 745 O O . SER A 1 95 ? 8.223 4.545 6.727 1.00 94.88 95 SER A O 1
ATOM 747 N N . ASN A 1 96 ? 10.118 5.179 5.734 1.00 91.81 96 ASN A N 1
ATOM 748 C CA . ASN A 1 96 ? 10.758 3.867 5.895 1.00 91.81 96 ASN A CA 1
ATOM 749 C C . ASN A 1 96 ? 10.987 3.479 7.367 1.00 91.81 96 ASN A C 1
ATOM 751 O O . ASN A 1 96 ? 11.195 2.301 7.657 1.00 91.81 96 ASN A O 1
ATOM 755 N N . LYS A 1 97 ? 10.957 4.453 8.286 1.00 92.50 97 LYS A N 1
ATOM 756 C CA . LYS A 1 97 ? 11.028 4.221 9.737 1.00 92.50 97 LYS A CA 1
ATOM 757 C C . LYS A 1 97 ? 9.697 3.727 10.315 1.00 92.50 97 LYS A C 1
ATOM 759 O O . LYS A 1 97 ? 9.678 3.166 11.407 1.00 92.50 97 LYS A O 1
ATOM 764 N N . ASP A 1 98 ? 8.594 3.930 9.597 1.00 93.31 98 ASP A N 1
ATOM 765 C CA . ASP A 1 98 ? 7.269 3.525 10.038 1.00 93.31 98 ASP A CA 1
ATOM 766 C C . ASP A 1 98 ? 6.978 2.057 9.711 1.00 93.31 98 ASP A C 1
ATOM 768 O O . ASP A 1 98 ? 7.384 1.504 8.685 1.00 93.31 98 ASP A O 1
ATOM 772 N N . ASN A 1 99 ? 6.161 1.420 10.552 1.00 92.75 99 ASN A N 1
ATOM 773 C CA . ASN A 1 99 ? 5.562 0.145 10.185 1.00 92.75 99 ASN A CA 1
ATOM 774 C C . ASN A 1 99 ? 4.465 0.380 9.136 1.00 92.75 99 ASN A C 1
ATOM 776 O O . ASN A 1 99 ? 3.367 0.830 9.470 1.00 92.75 99 ASN A O 1
ATOM 780 N N . LEU A 1 100 ? 4.769 0.029 7.883 1.00 92.06 100 LEU A N 1
ATOM 781 C CA . LEU A 1 100 ? 3.888 0.227 6.730 1.00 92.06 100 LEU A CA 1
ATOM 782 C C . LEU A 1 100 ? 2.452 -0.252 6.978 1.00 92.06 100 LEU A C 1
ATOM 784 O O . LEU A 1 100 ? 1.512 0.508 6.780 1.00 92.06 100 LEU A O 1
ATOM 788 N N . MET A 1 101 ? 2.280 -1.487 7.462 1.00 92.75 101 MET A N 1
ATOM 789 C CA . MET A 1 101 ? 0.947 -2.055 7.691 1.00 92.75 101 MET A CA 1
ATOM 790 C C . MET A 1 101 ? 0.185 -1.313 8.786 1.00 92.75 101 MET A C 1
ATOM 792 O O . MET A 1 101 ? -1.021 -1.133 8.677 1.00 92.75 101 MET A O 1
ATOM 796 N N . ASN A 1 102 ? 0.860 -0.860 9.844 1.00 92.75 102 ASN A N 1
ATOM 797 C CA . ASN A 1 102 ? 0.191 -0.078 10.880 1.00 92.75 102 ASN A CA 1
ATOM 798 C C . ASN A 1 102 ? -0.269 1.282 10.352 1.00 92.75 102 ASN A C 1
ATOM 800 O O . ASN A 1 1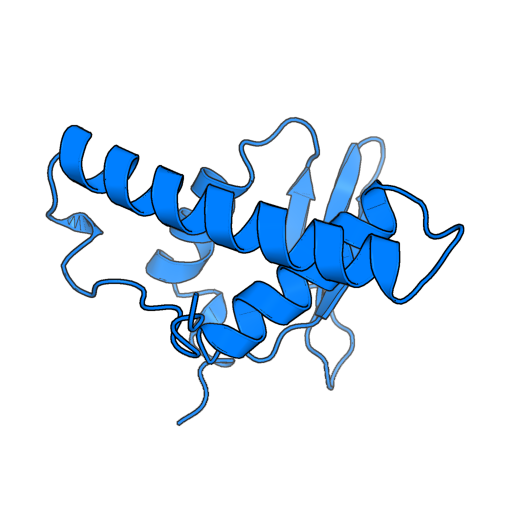02 ? -1.425 1.634 10.564 1.00 92.75 102 ASN A O 1
ATOM 804 N N . LYS A 1 103 ? 0.596 2.014 9.639 1.00 94.19 103 LYS A N 1
ATOM 805 C CA . LYS A 1 103 ? 0.226 3.306 9.039 1.00 94.19 103 LYS A CA 1
ATOM 806 C C . LYS A 1 103 ? -0.932 3.160 8.066 1.00 94.19 103 LYS A C 1
ATOM 808 O O . LYS A 1 103 ? -1.883 3.923 8.141 1.00 94.19 103 LYS A O 1
ATOM 813 N N . PHE A 1 104 ? -0.881 2.134 7.226 1.00 90.31 104 PHE A N 1
ATOM 814 C CA . PHE A 1 104 ? -1.925 1.868 6.252 1.00 90.31 104 PHE A CA 1
ATOM 815 C C . PHE A 1 104 ? -3.289 1.649 6.907 1.00 90.31 104 PHE A C 1
ATOM 817 O O . PHE A 1 104 ? -4.277 2.249 6.503 1.00 90.31 104 PHE A O 1
ATOM 824 N N . TYR A 1 105 ? -3.337 0.816 7.947 1.00 92.94 105 TYR A N 1
ATOM 825 C CA . TYR A 1 105 ? -4.567 0.586 8.698 1.00 92.94 105 TYR A CA 1
ATOM 826 C C . TYR A 1 105 ? -5.066 1.869 9.368 1.00 92.94 105 TYR A C 1
ATOM 828 O O . TYR A 1 105 ? -6.256 2.148 9.317 1.00 92.94 105 TYR A O 1
ATOM 836 N N . ASN A 1 106 ? -4.169 2.678 9.935 1.00 93.25 106 ASN A N 1
ATOM 837 C CA . ASN A 1 106 ? -4.555 3.963 10.516 1.00 93.25 106 ASN A CA 1
ATOM 838 C C . ASN A 1 106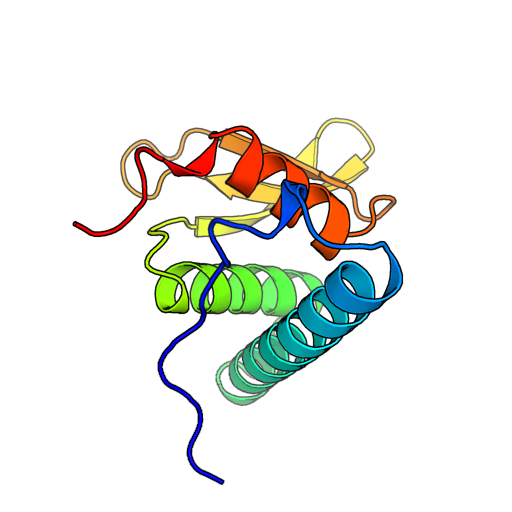 ? -5.136 4.921 9.465 1.00 93.25 106 ASN A C 1
ATOM 840 O O . ASN A 1 106 ? -6.068 5.650 9.770 1.00 93.25 106 ASN A O 1
ATOM 844 N N . PHE A 1 107 ? -4.606 4.926 8.240 1.00 93.25 107 PHE A N 1
ATOM 845 C CA . PHE A 1 107 ? -5.134 5.751 7.152 1.00 93.25 107 PHE A CA 1
ATOM 846 C C . PHE A 1 107 ? -6.489 5.250 6.653 1.00 93.25 107 PHE A C 1
ATOM 848 O O . PHE A 1 107 ? -7.390 6.058 6.454 1.00 93.25 107 PHE A O 1
ATOM 855 N N . TYR A 1 108 ? -6.645 3.932 6.506 1.00 92.38 108 TYR A N 1
ATOM 856 C CA . TYR A 1 108 ? -7.900 3.322 6.076 1.00 92.38 108 TYR A CA 1
ATOM 857 C C . TYR A 1 108 ? -9.032 3.596 7.076 1.00 92.38 108 TYR A C 1
ATOM 859 O O . TYR A 1 108 ? -10.014 4.228 6.718 1.00 92.38 108 TYR A O 1
ATOM 867 N N . TYR A 1 109 ? -8.875 3.19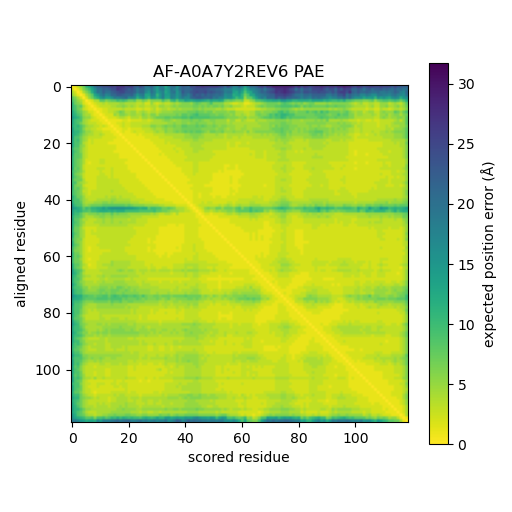6 8.344 1.00 92.06 109 TYR A N 1
ATOM 868 C CA . TYR A 1 109 ? -9.919 3.405 9.362 1.00 92.06 109 TYR A CA 1
ATOM 869 C C . TYR A 1 109 ? -10.019 4.863 9.831 1.00 92.06 109 TYR A C 1
ATOM 871 O O . TYR A 1 109 ? -11.028 5.263 10.394 1.00 92.06 109 TYR A O 1
ATOM 879 N N . GLY A 1 110 ? -8.999 5.682 9.560 1.00 91.56 110 GLY A N 1
ATOM 880 C CA . GLY A 1 110 ? -9.057 7.133 9.737 1.00 91.56 110 GLY A CA 1
ATOM 881 C C . GLY A 1 110 ? -9.784 7.879 8.612 1.00 91.56 110 GLY A C 1
ATOM 882 O O . GLY A 1 110 ? -9.797 9.107 8.639 1.00 91.56 110 GLY A O 1
ATOM 883 N N . GLY A 1 111 ? -10.331 7.176 7.613 1.00 91.94 111 GLY A N 1
ATOM 884 C CA . GLY A 1 111 ? -11.131 7.754 6.528 1.00 91.94 111 GLY A CA 1
ATOM 885 C C . GLY A 1 111 ? -10.334 8.455 5.422 1.00 91.94 111 GLY A C 1
ATOM 886 O O . GLY A 1 111 ? -10.909 9.079 4.533 1.00 91.94 111 GLY A O 1
ATOM 887 N N . ILE A 1 112 ? -8.998 8.358 5.423 1.00 93.31 112 ILE A N 1
ATOM 888 C CA . ILE A 1 112 ? -8.147 9.027 4.416 1.00 93.31 112 ILE A CA 1
ATOM 889 C C . ILE A 1 112 ? -8.417 8.478 3.007 1.00 93.31 112 ILE A C 1
ATOM 891 O O . ILE A 1 112 ? -8.257 9.188 2.013 1.00 93.31 112 ILE A O 1
ATOM 895 N N . PHE A 1 113 ? -8.820 7.210 2.914 1.00 92.19 113 PHE A N 1
ATOM 896 C CA . PHE A 1 113 ? -9.029 6.518 1.644 1.00 92.19 113 PHE A CA 1
ATOM 897 C C . PHE A 1 113 ? -10.492 6.480 1.181 1.00 92.19 113 PHE A C 1
ATOM 899 O O . PHE A 1 113 ? -10.747 5.964 0.094 1.00 92.19 113 PHE A O 1
ATOM 906 N N . ASP A 1 114 ? -11.433 7.054 1.936 1.00 92.00 114 ASP A N 1
ATOM 907 C CA . ASP A 1 114 ? -12.877 6.914 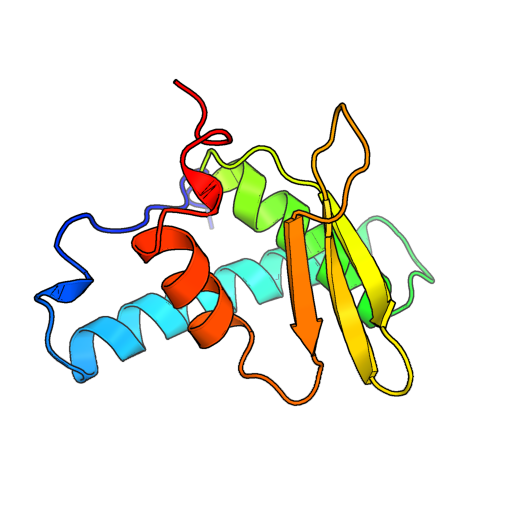1.687 1.00 92.00 114 ASP A CA 1
ATOM 908 C C . ASP A 1 114 ? -13.294 7.435 0.308 1.00 92.00 114 ASP A C 1
ATOM 910 O O . ASP A 1 114 ? -14.044 6.779 -0.415 1.00 92.00 114 ASP A O 1
ATOM 914 N N . SER A 1 115 ? -12.732 8.572 -0.111 1.00 90.75 115 SER A N 1
ATOM 915 C CA . SER A 1 115 ? -12.980 9.169 -1.433 1.00 90.75 115 SER A CA 1
ATOM 916 C C . SER A 1 115 ? -12.426 8.347 -2.604 1.00 90.75 115 SER A C 1
ATOM 918 O O . SER A 1 115 ? -12.715 8.662 -3.757 1.00 90.75 115 SER A O 1
ATOM 920 N N . TYR A 1 116 ? -11.625 7.317 -2.325 1.00 90.38 116 TYR A N 1
ATOM 921 C CA . TYR A 1 116 ? -10.927 6.501 -3.322 1.00 90.38 116 TYR A CA 1
ATOM 922 C C . TYR A 1 116 ? -11.410 5.049 -3.344 1.00 90.38 116 TYR A C 1
ATOM 924 O O . TYR A 1 116 ? -10.869 4.242 -4.106 1.00 90.38 116 TYR A O 1
ATOM 932 N N . LEU A 1 117 ? -12.410 4.711 -2.523 1.00 87.75 117 LEU A N 1
ATOM 933 C CA . LEU A 1 117 ? -13.083 3.420 -2.565 1.00 87.75 117 LEU A CA 1
ATOM 934 C C . LEU A 1 117 ? -13.938 3.324 -3.833 1.00 87.75 117 LEU A C 1
ATOM 936 O O . LEU A 1 117 ? -14.781 4.175 -4.118 1.00 87.75 117 LEU A O 1
ATOM 940 N N . SER A 1 118 ? -13.712 2.262 -4.597 1.00 77.75 118 SER A N 1
ATOM 941 C CA . SER A 1 118 ? -14.511 1.917 -5.769 1.00 77.75 118 SER A CA 1
ATOM 942 C C . SER A 1 118 ? -15.926 1.576 -5.299 1.00 77.75 118 SER A C 1
ATOM 944 O O . SER A 1 118 ? -16.096 0.633 -4.525 1.00 77.75 118 SER A O 1
ATOM 946 N N . LYS A 1 119 ? -16.909 2.371 -5.732 1.00 53.44 119 LYS A N 1
ATOM 947 C CA . LYS A 1 119 ? -18.339 2.095 -5.535 1.00 53.44 119 LYS A CA 1
ATOM 948 C C . LYS A 1 119 ? -18.803 0.934 -6.404 1.00 53.44 119 LYS A C 1
ATOM 950 O O . LYS A 1 119 ? -18.293 0.820 -7.542 1.00 53.44 119 LYS A O 1
#

pLDDT: mean 90.71, std 9.64, range [40.72, 96.88]

Nearest PDB structures (foldseek):
  2hc5-assembly1_A  TM=6.056E-01  e=3.208E+00  Bacillus subtilis
  7qp7-assembly1_1  TM=6.564E-01  e=4.117E+00  Homo sapiens
  7nsn-assembly2_B  TM=3.925E-01  e=4.663E+00  Neobacillus novalis

Secondary structure (DSSP, 8-state):
----S-----TTGGGS-HHHHHHHHHHHHHHHHHHHHHHHHHSTT--HHHHHHHHHHHHHHHTTB--EEEEEEETTEEEEEEE-TTT--EEEEEETTS-HHHHHHHHHHTTTTGGGB--

Organism: NCBI:txid2731247

Mean predicted aligned error: 4.2 Å

Sequence (119 aa):
MKLPDKIVFHEDYESLDKSKKAAIKADHRDKLLYRTRLVEEETPSISPRKAKAKGLSQFLKLAGIGLICIESQVGKDMGLGIYDPTSLNEICFISNKDNLMNKFYNFYYGGIFDSYLSK

Foldseek 3Di:
DDDPLADEDDPCLVVDDPVVVVVSLVVLVVQLVVLLVVQCVVDPPDDSQQSSQRSVCSSCVSNQFNWGWGFDDDPPFTFIFIADPPPRDTLDTDGPPDDPSVVVVCCVVVCSRVVRHHD